Protein AF-A0A1B0BQM8-F1 (afdb_monomer)

Radius of gyration: 16.44 Å; Cα contacts (8 Å, |Δi|>4): 82; chains: 1; bounding box: 37×24×55 Å

pLDDT: mean 81.03, std 11.59, range [53.69, 92.06]

Mean predicted aligned error: 8.29 Å

Structure (mmCIF, N/CA/C/O backbone):
data_AF-A0A1B0BQM8-F1
#
_entry.id   AF-A0A1B0BQM8-F1
#
loop_
_atom_site.group_PDB
_atom_site.id
_atom_site.type_symbol
_atom_site.label_atom_id
_atom_site.label_alt_id
_atom_site.label_comp_id
_atom_site.label_asym_id
_atom_site.label_entity_id
_atom_site.label_seq_id
_atom_site.pdbx_PDB_ins_code
_atom_site.Cartn_x
_atom_site.Cartn_y
_atom_site.Cartn_z
_atom_site.occupancy
_atom_site.B_iso_or_equiv
_atom_site.auth_seq_id
_atom_site.auth_comp_id
_atom_site.auth_asym_id
_atom_site.auth_atom_id
_atom_site.pdbx_PDB_model_num
ATOM 1 N N . MET A 1 1 ? -11.852 6.261 39.458 1.00 53.69 1 MET A N 1
ATOM 2 C CA . MET A 1 1 ? -11.893 5.021 38.649 1.00 53.69 1 MET A CA 1
ATOM 3 C C . MET A 1 1 ? -12.221 5.244 37.158 1.00 53.69 1 MET A C 1
ATOM 5 O O . MET A 1 1 ? -12.202 4.273 36.425 1.00 53.69 1 MET A O 1
ATOM 9 N N . GLY A 1 2 ? -12.491 6.472 36.668 1.00 58.69 2 GLY A N 1
ATOM 10 C CA . GLY A 1 2 ? -12.839 6.708 35.246 1.00 58.69 2 GLY A CA 1
ATOM 11 C C . GLY A 1 2 ? -11.715 7.259 34.351 1.00 58.69 2 GLY A C 1
ATOM 12 O O . GLY A 1 2 ? -11.661 6.942 33.168 1.00 58.69 2 GLY A O 1
ATOM 13 N N . PHE A 1 3 ? -10.776 8.034 34.908 1.00 61.78 3 PHE A N 1
ATOM 14 C CA . PHE A 1 3 ? -9.696 8.659 34.126 1.00 61.78 3 PHE A CA 1
ATOM 15 C C . PHE A 1 3 ? -8.673 7.655 33.574 1.00 61.78 3 PHE A C 1
ATOM 17 O O . PHE A 1 3 ? -8.192 7.836 32.462 1.00 61.78 3 PHE A O 1
ATOM 24 N N . GLY A 1 4 ? -8.376 6.578 34.312 1.00 64.69 4 GLY A N 1
ATOM 25 C CA . GLY A 1 4 ? -7.436 5.543 33.864 1.00 64.69 4 GLY A CA 1
ATOM 26 C C . GLY A 1 4 ? -7.943 4.757 32.652 1.00 64.69 4 GLY A C 1
ATOM 27 O O . GLY A 1 4 ? -7.174 4.492 31.737 1.00 64.69 4 GLY A O 1
ATOM 28 N N . VAL A 1 5 ? -9.248 4.463 32.601 1.00 70.69 5 VAL A N 1
ATOM 29 C CA . VAL A 1 5 ? -9.876 3.768 31.463 1.00 70.69 5 VAL A CA 1
ATOM 30 C C . VAL A 1 5 ? -9.885 4.667 30.227 1.00 70.69 5 VAL A C 1
ATOM 32 O O . VAL A 1 5 ? -9.505 4.227 29.149 1.00 70.69 5 VAL A O 1
ATOM 35 N N . LEU A 1 6 ? -10.238 5.948 30.380 1.00 64.56 6 LEU A N 1
ATOM 36 C CA . LEU A 1 6 ? -10.205 6.913 29.275 1.00 64.56 6 LEU A CA 1
ATOM 37 C C . LEU A 1 6 ? -8.782 7.137 28.741 1.00 64.56 6 LEU A C 1
ATOM 39 O O . LEU A 1 6 ? -8.588 7.145 27.529 1.00 64.56 6 LEU A O 1
ATOM 43 N N . ALA A 1 7 ? -7.784 7.269 29.621 1.00 65.44 7 ALA A N 1
ATOM 44 C CA . ALA A 1 7 ? -6.385 7.422 29.223 1.00 65.44 7 ALA A CA 1
ATOM 45 C C . ALA A 1 7 ? -5.840 6.170 28.516 1.00 65.44 7 ALA A C 1
ATOM 47 O O . ALA A 1 7 ? -5.127 6.296 27.524 1.00 65.44 7 ALA A O 1
ATOM 48 N N . PHE A 1 8 ? -6.209 4.974 28.984 1.00 66.25 8 PHE A N 1
ATOM 49 C CA . PHE A 1 8 ? -5.848 3.716 28.333 1.00 66.25 8 PHE A CA 1
ATOM 50 C C . PHE A 1 8 ? -6.473 3.611 26.935 1.00 66.25 8 PHE A C 1
ATOM 52 O O . PHE A 1 8 ? -5.755 3.374 25.974 1.00 66.25 8 PHE A O 1
ATOM 59 N N . VAL A 1 9 ? -7.769 3.914 26.790 1.00 67.12 9 VAL A N 1
ATOM 60 C CA . VAL A 1 9 ? -8.481 3.889 25.496 1.00 67.12 9 VAL A CA 1
ATOM 61 C C . VAL A 1 9 ? -7.953 4.940 24.507 1.00 67.12 9 VAL A C 1
ATOM 63 O O . VAL A 1 9 ? -7.888 4.679 23.306 1.00 67.12 9 VAL A O 1
ATOM 66 N N . LEU A 1 10 ? -7.580 6.136 24.980 1.00 60.91 10 LEU A N 1
ATOM 67 C CA . LEU A 1 10 ? -7.001 7.188 24.133 1.00 60.91 10 LEU A CA 1
ATOM 68 C C . LEU A 1 10 ? -5.566 6.863 23.709 1.00 60.91 10 LEU A C 1
ATOM 70 O O . LEU A 1 10 ? -5.216 7.120 22.559 1.00 60.91 10 LEU A O 1
ATOM 74 N N . LYS A 1 11 ? -4.758 6.271 24.605 1.00 60.88 11 LYS A N 1
ATOM 75 C CA . LYS A 1 11 ? -3.440 5.734 24.254 1.00 60.88 11 LYS A CA 1
ATOM 76 C C . LYS A 1 11 ? -3.628 4.665 23.174 1.00 60.88 11 LYS A C 1
ATOM 78 O O . LYS A 1 11 ? -3.061 4.839 22.099 1.00 60.88 11 LYS A O 1
ATOM 83 N N . ASP A 1 12 ? -4.491 3.669 23.403 1.00 62.59 12 ASP A N 1
ATOM 84 C CA . ASP A 1 12 ? -4.823 2.577 22.467 1.00 62.59 12 ASP A CA 1
ATOM 85 C C . ASP A 1 12 ? -5.062 3.029 21.034 1.00 62.59 12 ASP A C 1
ATOM 87 O O . ASP A 1 12 ? -4.432 2.538 20.105 1.00 62.59 12 ASP A O 1
ATOM 91 N N . LYS A 1 13 ? -5.910 4.032 20.828 1.00 61.97 13 LYS A N 1
ATOM 92 C CA . LYS A 1 13 ? -6.269 4.435 19.464 1.00 61.97 13 LYS A CA 1
ATOM 93 C C . LYS A 1 13 ? -5.126 5.072 18.672 1.00 61.97 13 LYS A C 1
ATOM 95 O O . LYS A 1 13 ? -5.140 4.977 17.447 1.0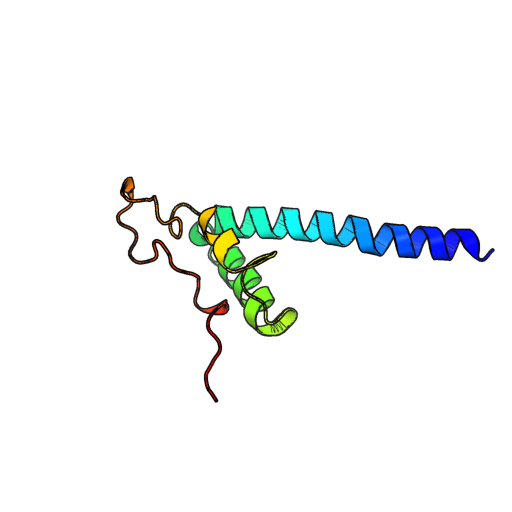0 61.97 13 LYS A O 1
ATOM 100 N N . GLY A 1 14 ? -4.196 5.753 19.343 1.00 67.44 14 GLY A N 1
ATOM 101 C CA . GLY A 1 14 ? -3.057 6.405 18.695 1.00 67.44 14 GLY A CA 1
ATOM 102 C C . GLY A 1 14 ? -1.952 5.408 18.360 1.00 67.44 14 GLY A C 1
ATOM 103 O O . GLY A 1 14 ? -1.632 5.219 17.192 1.00 67.44 14 GLY A O 1
ATOM 104 N N . TRP A 1 15 ? -1.438 4.704 19.376 1.00 76.75 15 TRP A N 1
ATOM 105 C CA . TRP A 1 15 ? -0.276 3.824 19.198 1.00 76.75 15 TRP A CA 1
ATOM 106 C C . TRP A 1 15 ? -0.565 2.621 18.292 1.00 76.75 15 TRP A C 1
ATOM 108 O O . TRP A 1 15 ? 0.319 2.186 17.561 1.00 76.75 15 TRP A O 1
ATOM 118 N N . ILE A 1 16 ? -1.802 2.107 18.289 1.00 77.75 16 ILE A N 1
ATOM 119 C CA . ILE A 1 16 ? -2.190 0.987 17.418 1.00 77.75 16 ILE A CA 1
ATOM 120 C C . ILE A 1 16 ? -2.160 1.400 15.945 1.00 77.75 16 ILE A C 1
ATOM 122 O O . ILE A 1 16 ? -1.767 0.604 15.094 1.00 77.75 16 ILE A O 1
ATOM 126 N N . LYS A 1 17 ? -2.558 2.638 15.628 1.00 79.00 17 LYS A N 1
ATOM 127 C CA . LYS A 1 17 ? -2.520 3.141 14.251 1.00 79.00 17 LYS A CA 1
ATOM 128 C C . LYS A 1 17 ? -1.091 3.291 13.752 1.00 79.00 17 LYS A C 1
ATOM 130 O O . LYS A 1 17 ? -0.810 2.854 12.644 1.00 79.00 17 LYS A O 1
ATOM 135 N N . ASP A 1 18 ? -0.208 3.860 14.567 1.00 83.19 18 ASP A N 1
ATOM 136 C CA . ASP A 1 18 ? 1.204 4.011 14.205 1.00 83.19 18 ASP A CA 1
ATOM 137 C C . ASP A 1 18 ? 1.861 2.641 13.981 1.00 83.19 18 ASP A C 1
ATOM 139 O O . ASP A 1 18 ? 2.482 2.413 12.943 1.00 83.19 18 ASP A O 1
ATOM 143 N N . GLN A 1 19 ? 1.617 1.685 14.886 1.00 84.25 19 GLN A N 1
ATOM 144 C CA . GLN A 1 19 ? 2.115 0.313 14.755 1.00 84.25 19 GLN A CA 1
ATOM 145 C C . GLN A 1 19 ? 1.591 -0.378 13.483 1.00 84.25 19 GLN A C 1
ATOM 147 O O . GLN A 1 19 ? 2.339 -1.074 12.794 1.00 84.25 19 GLN A O 1
ATOM 152 N N . ALA A 1 20 ? 0.306 -0.200 13.163 1.00 84.62 20 ALA A N 1
ATOM 153 C C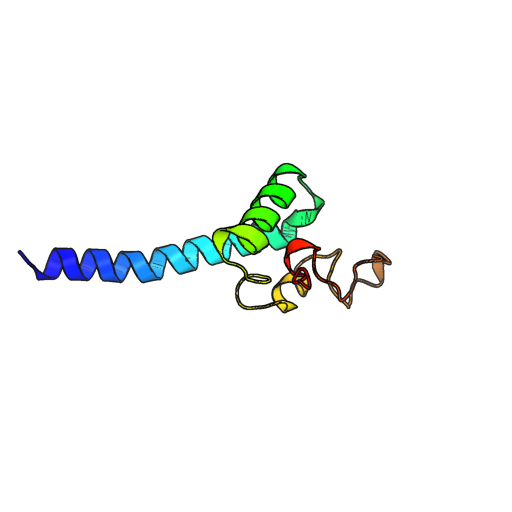A . ALA A 1 20 ? -0.296 -0.768 11.960 1.00 84.62 20 ALA A CA 1
ATOM 154 C C . ALA A 1 20 ? 0.284 -0.145 10.680 1.00 84.62 20 ALA A C 1
ATOM 156 O O . ALA A 1 20 ? 0.573 -0.867 9.726 1.00 84.62 20 ALA A O 1
ATOM 157 N N . THR A 1 21 ? 0.500 1.172 10.670 1.00 86.75 21 THR A N 1
ATOM 158 C CA . THR A 1 21 ? 1.112 1.904 9.553 1.00 86.75 21 THR A CA 1
ATOM 159 C C . THR A 1 21 ? 2.535 1.427 9.276 1.00 86.75 21 THR A C 1
ATOM 161 O O . THR A 1 21 ? 2.877 1.168 8.123 1.00 86.75 21 THR A O 1
ATOM 164 N N . GLU A 1 22 ? 3.361 1.253 10.311 1.00 89.06 22 GLU A N 1
ATOM 165 C CA . GLU A 1 22 ? 4.718 0.721 10.137 1.00 89.06 22 GLU A CA 1
ATOM 166 C C . GLU A 1 22 ? 4.708 -0.706 9.575 1.00 89.06 22 GLU A C 1
ATOM 168 O O . GLU A 1 22 ? 5.468 -1.010 8.652 1.00 89.06 22 GLU A O 1
ATOM 173 N N . GLY A 1 23 ? 3.804 -1.561 10.066 1.00 89.31 23 GLY A N 1
ATOM 174 C CA . GLY A 1 23 ? 3.629 -2.919 9.549 1.00 89.31 23 GLY A CA 1
ATOM 175 C C . GLY A 1 23 ? 3.219 -2.939 8.074 1.00 89.31 23 GLY A C 1
ATOM 176 O O . GLY A 1 23 ? 3.856 -3.608 7.262 1.00 89.31 23 GLY A O 1
ATOM 177 N N . LEU A 1 24 ? 2.20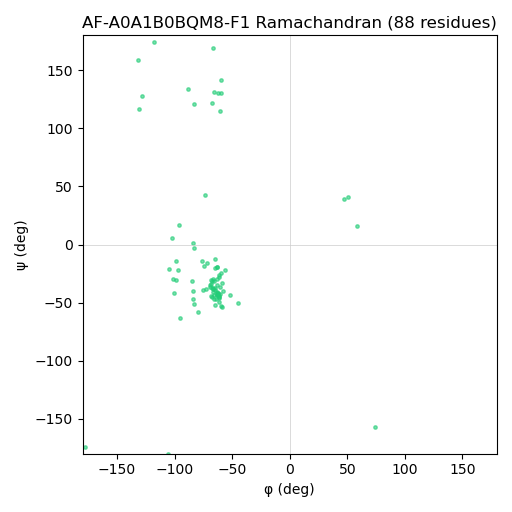5 -2.154 7.700 1.00 88.88 24 LEU A N 1
ATOM 178 C CA . LEU A 1 24 ? 1.760 -2.024 6.308 1.00 88.88 24 LEU A CA 1
ATOM 179 C C . LEU A 1 24 ? 2.863 -1.479 5.399 1.00 88.88 24 LEU A C 1
ATOM 181 O O . LEU A 1 24 ? 3.004 -1.939 4.268 1.00 88.88 24 LEU A O 1
ATOM 185 N N . ARG A 1 25 ? 3.688 -0.550 5.888 1.00 91.62 25 ARG A N 1
ATOM 186 C CA . ARG A 1 25 ? 4.821 -0.018 5.124 1.00 91.62 25 ARG A CA 1
ATOM 187 C C . ARG A 1 25 ? 5.852 -1.097 4.810 1.00 91.62 25 ARG A C 1
ATOM 189 O O . ARG A 1 25 ? 6.343 -1.148 3.684 1.00 91.62 25 ARG A O 1
ATOM 196 N N . ALA A 1 26 ? 6.152 -1.967 5.773 1.00 91.31 26 ALA A N 1
ATOM 197 C CA . ALA A 1 26 ? 7.033 -3.109 5.549 1.00 91.31 26 ALA A CA 1
ATOM 198 C C . ALA A 1 26 ? 6.442 -4.084 4.516 1.00 91.31 26 ALA A C 1
ATOM 200 O O . ALA A 1 26 ? 7.151 -4.488 3.595 1.00 91.31 26 ALA A O 1
ATOM 201 N N . PHE A 1 27 ? 5.138 -4.379 4.602 1.00 90.19 27 PHE A N 1
ATOM 202 C CA . PHE A 1 27 ? 4.445 -5.221 3.620 1.00 90.19 27 PHE A CA 1
ATOM 203 C C . PHE A 1 27 ? 4.431 -4.616 2.210 1.00 90.19 27 PHE A C 1
ATOM 205 O O . PHE A 1 27 ? 4.550 -5.351 1.237 1.00 90.19 27 PHE A O 1
ATOM 212 N N . ILE A 1 28 ? 4.335 -3.289 2.071 1.00 90.69 28 ILE A N 1
ATOM 213 C CA . ILE A 1 28 ? 4.441 -2.620 0.765 1.00 90.69 28 ILE A CA 1
ATOM 214 C C . ILE A 1 28 ? 5.853 -2.778 0.194 1.00 90.69 28 ILE A C 1
ATOM 216 O O . ILE A 1 28 ? 5.997 -3.128 -0.974 1.00 90.69 28 ILE A O 1
ATOM 220 N N . ILE A 1 29 ? 6.904 -2.549 0.987 1.00 90.75 29 ILE A N 1
ATOM 221 C CA . ILE A 1 29 ? 8.299 -2.661 0.522 1.00 90.75 29 ILE A CA 1
ATOM 222 C C . ILE A 1 29 ? 8.614 -4.094 0.070 1.00 90.75 29 ILE A C 1
ATOM 224 O O . ILE A 1 29 ? 9.196 -4.274 -0.997 1.00 90.75 29 ILE A O 1
ATOM 228 N N . HIS A 1 30 ? 8.165 -5.094 0.829 1.00 89.75 30 HIS A N 1
ATOM 229 C CA . HIS A 1 30 ? 8.404 -6.516 0.563 1.00 89.75 30 HIS A CA 1
ATOM 230 C C . HIS A 1 30 ? 7.261 -7.210 -0.187 1.00 89.75 30 HIS A C 1
ATOM 232 O O . HIS A 1 30 ? 7.210 -8.435 -0.246 1.00 89.75 30 HIS A O 1
ATOM 238 N N . TYR A 1 31 ? 6.359 -6.446 -0.816 1.00 88.94 31 TYR A N 1
ATOM 239 C CA . TYR A 1 31 ? 5.162 -6.997 -1.453 1.00 88.94 31 TYR A CA 1
ATOM 240 C C . TYR A 1 31 ? 5.487 -8.135 -2.422 1.00 88.94 31 TYR A C 1
ATOM 242 O O . TYR A 1 31 ? 4.841 -9.169 -2.400 1.00 88.94 31 TYR A O 1
ATOM 250 N N . ARG A 1 32 ? 6.524 -8.004 -3.254 1.00 88.19 32 ARG A N 1
ATOM 251 C CA . ARG A 1 32 ? 6.885 -9.033 -4.243 1.00 88.19 32 ARG A CA 1
ATOM 252 C C . ARG A 1 32 ? 7.743 -10.182 -3.706 1.00 88.19 32 ARG A C 1
ATOM 254 O O . ARG A 1 32 ? 7.994 -11.109 -4.473 1.00 88.19 32 ARG A O 1
ATOM 261 N N . ASP A 1 33 ? 8.149 -10.146 -2.441 1.00 90.56 33 ASP A N 1
ATOM 262 C CA . ASP A 1 33 ? 9.079 -11.129 -1.881 1.00 90.56 33 ASP A CA 1
ATOM 263 C C . ASP A 1 33 ? 8.353 -12.401 -1.417 1.00 90.56 33 ASP A C 1
ATOM 265 O O . ASP A 1 33 ? 8.824 -13.502 -1.696 1.00 90.56 33 ASP A O 1
ATOM 269 N N . ASP A 1 34 ? 7.170 -12.260 -0.802 1.00 89.75 34 ASP A N 1
ATOM 270 C CA . ASP A 1 34 ? 6.393 -13.380 -0.255 1.00 89.75 34 ASP A CA 1
ATOM 271 C C . ASP A 1 34 ? 4.932 -13.389 -0.754 1.00 89.75 34 ASP A C 1
ATOM 273 O O . ASP A 1 34 ? 4.210 -12.400 -0.585 1.00 89.75 34 ASP A O 1
ATOM 277 N N . PRO A 1 35 ? 4.427 -14.511 -1.306 1.00 89.31 35 PRO A N 1
ATOM 278 C CA . PRO A 1 35 ? 3.049 -14.604 -1.801 1.00 89.31 35 PRO A CA 1
ATOM 279 C C . PRO A 1 35 ? 1.998 -14.513 -0.684 1.00 89.31 35 PRO A C 1
ATOM 281 O O . PRO A 1 35 ? 0.902 -13.998 -0.906 1.00 89.31 35 PRO A O 1
ATOM 284 N N . ASP A 1 36 ? 2.324 -14.965 0.529 1.00 90.25 36 ASP A N 1
ATOM 285 C CA . ASP A 1 36 ? 1.416 -14.870 1.677 1.00 90.25 36 ASP A CA 1
ATOM 286 C C . ASP A 1 36 ? 1.231 -13.415 2.131 1.00 90.25 36 ASP A C 1
ATOM 288 O O . ASP A 1 36 ? 0.123 -13.007 2.487 1.00 90.25 36 ASP A O 1
ATOM 292 N N . GLN A 1 37 ? 2.295 -12.606 2.059 1.00 90.50 37 GLN A N 1
ATOM 293 C CA . GLN A 1 37 ? 2.225 -11.178 2.370 1.00 90.50 37 GLN A CA 1
ATOM 294 C C . GLN A 1 37 ? 1.380 -10.421 1.337 1.00 90.50 37 GLN A C 1
ATOM 296 O O . GLN A 1 37 ? 0.607 -9.545 1.727 1.00 90.50 37 GLN A O 1
ATOM 301 N N . GLN A 1 38 ? 1.466 -10.796 0.052 1.00 92.06 38 GLN A N 1
ATOM 302 C CA . GLN A 1 38 ? 0.612 -10.238 -1.010 1.00 92.06 38 GLN A CA 1
ATOM 303 C C . GLN A 1 38 ? -0.862 -10.478 -0.701 1.00 92.06 38 GLN A C 1
ATOM 305 O O . GLN A 1 38 ? -1.632 -9.528 -0.592 1.00 92.06 38 GLN A O 1
ATOM 310 N N . ASN A 1 39 ? -1.235 -11.736 -0.456 1.00 91.31 39 ASN A N 1
ATOM 311 C CA . ASN A 1 39 ? -2.620 -12.096 -0.156 1.00 91.31 39 ASN A CA 1
ATOM 312 C C . ASN A 1 39 ? -3.161 -11.351 1.070 1.00 91.31 39 ASN A C 1
ATOM 314 O O . ASN A 1 39 ? -4.310 -10.910 1.066 1.00 91.3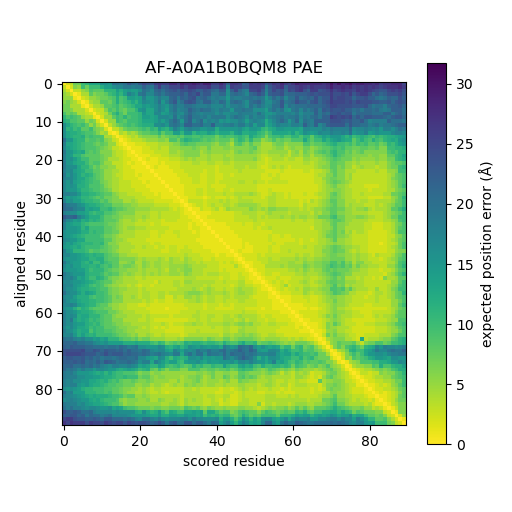1 39 ASN A O 1
ATOM 318 N N . LEU A 1 40 ? -2.339 -11.193 2.113 1.00 91.25 40 LEU A N 1
ATOM 319 C CA . LEU A 1 40 ? -2.741 -10.483 3.322 1.00 91.25 40 LEU A CA 1
ATOM 320 C C . LEU A 1 40 ? -3.019 -9.002 3.047 1.00 91.25 40 LEU A C 1
ATOM 322 O O . LEU A 1 40 ? -4.078 -8.508 3.430 1.00 91.25 40 LEU A O 1
ATOM 326 N N . ILE A 1 41 ? -2.090 -8.284 2.407 1.00 90.75 41 ILE A N 1
ATOM 327 C CA . ILE A 1 41 ? -2.289 -6.852 2.153 1.00 90.75 41 ILE A CA 1
ATOM 328 C C . ILE A 1 41 ? -3.407 -6.611 1.135 1.00 90.75 41 ILE A C 1
ATOM 330 O O . ILE A 1 41 ? -4.160 -5.652 1.292 1.00 90.75 41 ILE A O 1
ATOM 334 N N . ASP A 1 42 ? -3.568 -7.499 0.153 1.00 91.94 42 ASP A N 1
ATOM 335 C CA . ASP A 1 42 ? -4.642 -7.408 -0.831 1.00 91.94 42 ASP A CA 1
ATOM 336 C C . ASP A 1 42 ? -6.016 -7.596 -0.174 1.00 91.94 42 ASP A C 1
ATOM 338 O O . ASP A 1 42 ? -6.913 -6.787 -0.408 1.00 91.94 42 ASP A O 1
ATOM 342 N N . TRP A 1 43 ? -6.159 -8.570 0.733 1.00 90.81 43 TRP A N 1
ATOM 343 C CA . TRP A 1 43 ? -7.372 -8.743 1.542 1.00 90.81 43 TRP A CA 1
ATOM 344 C C . TRP A 1 43 ? -7.632 -7.548 2.472 1.00 90.81 43 TRP A C 1
ATOM 346 O O . TRP A 1 43 ? -8.765 -7.082 2.599 1.00 90.81 43 TRP A O 1
ATOM 356 N N . ILE A 1 44 ? -6.589 -6.998 3.104 1.00 90.19 44 ILE A N 1
ATOM 357 C CA . ILE A 1 44 ? -6.734 -5.807 3.955 1.00 90.19 44 ILE A CA 1
ATOM 358 C C . ILE A 1 44 ? -7.252 -4.617 3.134 1.00 90.19 44 ILE A C 1
ATOM 360 O O . ILE A 1 44 ? -8.137 -3.892 3.594 1.00 90.19 44 ILE A O 1
ATOM 364 N N . GLN A 1 45 ? -6.710 -4.401 1.936 1.00 89.56 45 GLN A N 1
ATOM 365 C CA . GLN A 1 45 ? -7.069 -3.262 1.092 1.00 89.56 45 GLN A CA 1
ATOM 366 C C . GLN A 1 45 ? -8.437 -3.435 0.426 1.00 89.56 45 GLN A C 1
ATOM 368 O O . GLN A 1 45 ? -9.202 -2.472 0.396 1.00 89.56 45 GLN A O 1
ATOM 373 N N . GLU A 1 46 ? -8.791 -4.637 -0.036 1.00 89.38 46 GLU A N 1
ATOM 374 C CA . GLU A 1 46 ? -10.058 -4.886 -0.735 1.00 89.38 46 GLU A CA 1
ATOM 375 C C . GLU A 1 46 ? -11.244 -5.133 0.218 1.00 89.38 46 GLU A C 1
ATOM 377 O O . GLU A 1 46 ? -12.301 -4.518 0.045 1.00 89.38 46 GLU A O 1
ATOM 382 N N . ASP A 1 47 ? -11.076 -5.985 1.237 1.00 87.31 47 ASP A N 1
ATOM 383 C CA . ASP A 1 47 ? -12.170 -6.457 2.099 1.00 87.31 47 ASP A CA 1
ATOM 384 C C . ASP A 1 47 ? -12.241 -5.732 3.452 1.00 87.31 47 ASP A C 1
ATOM 386 O O . ASP A 1 47 ? -13.334 -5.402 3.915 1.00 87.31 47 ASP A O 1
ATOM 390 N N . TRP A 1 48 ? -11.102 -5.482 4.111 1.00 85.44 48 TRP A N 1
ATOM 391 C CA . TRP A 1 48 ? -11.106 -4.944 5.481 1.00 85.44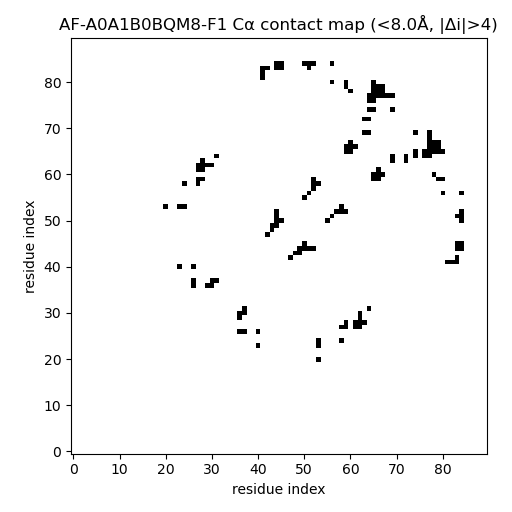 48 TRP A CA 1
ATOM 392 C C . TRP A 1 48 ? -11.259 -3.419 5.534 1.00 85.44 48 TRP A C 1
ATOM 394 O O . TRP A 1 48 ? -12.101 -2.902 6.269 1.00 85.44 48 TRP A O 1
ATOM 404 N N . LEU A 1 49 ? -10.428 -2.685 4.786 1.00 85.12 49 LEU A N 1
ATOM 405 C CA . LEU A 1 49 ? -10.382 -1.217 4.812 1.00 85.12 49 LEU A CA 1
ATOM 406 C C . LEU A 1 49 ? -11.026 -0.560 3.590 1.00 85.12 49 LEU A C 1
ATOM 408 O O . LEU A 1 49 ? -11.372 0.620 3.665 1.00 85.12 49 LEU A O 1
ATOM 412 N N . GLN A 1 50 ? -11.167 -1.286 2.477 1.00 86.31 50 GLN A N 1
ATOM 413 C CA . GLN A 1 50 ? -11.591 -0.732 1.183 1.00 86.31 50 GLN A CA 1
ATOM 414 C C . GLN A 1 50 ? -10.775 0.516 0.782 1.00 86.31 50 GLN A C 1
ATOM 416 O O . GLN A 1 50 ? -11.317 1.520 0.303 1.00 86.31 50 GLN A O 1
ATOM 421 N N . CYS A 1 51 ? -9.464 0.471 1.032 1.00 87.44 51 CYS A N 1
ATOM 422 C CA . CYS A 1 51 ? -8.518 1.565 0.824 1.00 87.44 51 CYS A CA 1
ATOM 423 C C . CYS A 1 51 ? -7.451 1.185 -0.210 1.00 87.44 51 CYS A C 1
ATOM 425 O O . CYS A 1 51 ? -7.405 0.060 -0.690 1.00 87.44 51 CYS A O 1
ATOM 427 N N . CYS A 1 52 ? -6.593 2.137 -0.571 1.00 89.38 52 CYS A N 1
ATOM 428 C CA . CYS A 1 52 ? -5.443 1.872 -1.428 1.00 89.38 52 CYS A CA 1
ATOM 429 C C . CYS A 1 52 ? -4.197 2.482 -0.797 1.00 89.38 52 CYS A C 1
ATOM 431 O O . CYS A 1 52 ? -4.127 3.705 -0.653 1.00 89.38 52 CYS A O 1
ATOM 433 N N . GLY A 1 53 ? -3.237 1.632 -0.436 1.00 90.12 53 GLY A N 1
ATOM 434 C CA . GLY A 1 53 ? -2.072 2.041 0.348 1.00 90.12 53 GLY A CA 1
ATOM 435 C C . GLY A 1 53 ? -2.412 2.298 1.819 1.00 90.12 53 GLY A C 1
ATOM 436 O O . GLY A 1 53 ? -3.393 1.764 2.342 1.00 90.12 53 GLY A O 1
ATOM 437 N N . ILE A 1 54 ? -1.579 3.098 2.483 1.00 89.31 54 ILE A N 1
ATOM 438 C CA . ILE A 1 54 ? -1.692 3.424 3.910 1.00 89.31 54 ILE A CA 1
ATOM 439 C C . ILE A 1 54 ? -2.444 4.747 4.063 1.00 89.31 54 ILE A C 1
ATOM 441 O O . ILE A 1 54 ? -3.538 4.797 4.622 1.00 89.31 54 ILE A O 1
ATOM 445 N N . GLU A 1 55 ? -1.852 5.815 3.538 1.00 87.50 55 GLU A N 1
ATOM 446 C CA . GLU A 1 55 ? -2.441 7.146 3.429 1.00 87.50 55 GLU A CA 1
ATOM 447 C C . GLU A 1 55 ? -3.003 7.364 2.021 1.00 87.50 55 GLU A C 1
ATOM 449 O O . GLU A 1 55 ? -4.002 8.067 1.845 1.00 87.50 55 GLU A O 1
ATOM 454 N N . GLY A 1 56 ? -2.402 6.731 1.009 1.00 88.19 56 GLY A N 1
ATOM 455 C CA . GLY A 1 56 ? -2.942 6.741 -0.338 1.00 88.19 56 GLY A CA 1
ATOM 456 C C . GLY A 1 56 ? -2.158 5.920 -1.365 1.00 88.19 56 GLY A C 1
ATOM 457 O O . GLY A 1 56 ? -1.158 5.274 -1.060 1.00 88.19 56 GLY A O 1
ATOM 458 N N . PRO A 1 57 ? -2.565 5.999 -2.644 1.00 86.94 57 PRO A N 1
ATOM 459 C CA . PRO A 1 57 ? -1.982 5.191 -3.717 1.00 86.94 57 PRO A CA 1
ATOM 460 C C . PRO A 1 57 ? -0.477 5.399 -3.924 1.00 86.94 57 PRO A C 1
ATOM 462 O O . PRO A 1 57 ? 0.198 4.511 -4.429 1.00 86.94 57 PRO A O 1
ATOM 465 N N . LYS A 1 58 ? 0.052 6.565 -3.530 1.00 88.62 58 LYS A N 1
ATOM 466 C CA . LYS A 1 58 ? 1.473 6.915 -3.670 1.00 88.62 58 LYS A CA 1
ATOM 467 C C . LYS A 1 58 ? 2.385 6.158 -2.711 1.00 88.62 58 LYS A C 1
ATOM 469 O O . LYS A 1 58 ? 3.586 6.123 -2.941 1.00 88.62 58 LYS A O 1
ATOM 474 N N . ASP A 1 59 ? 1.852 5.532 -1.663 1.00 91.19 59 ASP A N 1
ATOM 475 C CA . ASP A 1 59 ? 2.677 4.748 -0.736 1.00 91.19 59 ASP A CA 1
ATOM 476 C C . ASP A 1 59 ? 3.376 3.582 -1.450 1.00 91.19 59 ASP A C 1
ATOM 478 O O . ASP A 1 59 ? 4.497 3.206 -1.094 1.00 91.19 59 ASP A O 1
ATOM 482 N N . TRP A 1 60 ? 2.755 3.085 -2.525 1.00 90.56 60 TRP A N 1
ATOM 483 C CA . TRP A 1 60 ? 3.301 2.063 -3.412 1.00 90.56 60 TRP A CA 1
ATOM 484 C C . TRP A 1 60 ? 4.577 2.500 -4.144 1.0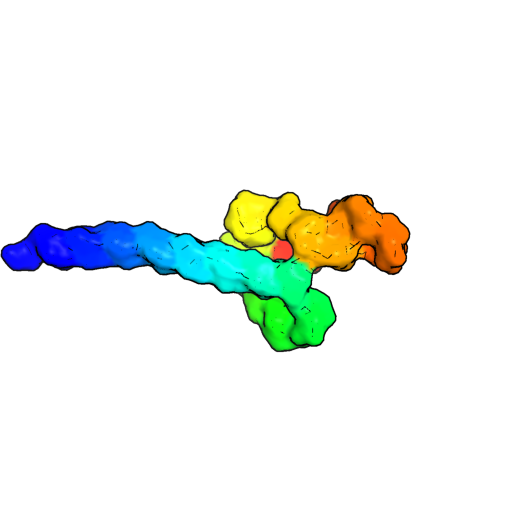0 90.56 60 TRP A C 1
ATOM 486 O O . TRP A 1 60 ? 5.380 1.640 -4.499 1.00 90.56 60 TRP A O 1
ATOM 496 N N . ASP A 1 61 ? 4.865 3.804 -4.254 1.00 89.50 61 ASP A N 1
ATOM 497 C CA . ASP A 1 61 ? 6.141 4.304 -4.789 1.00 89.50 61 ASP A CA 1
ATOM 498 C C . ASP A 1 61 ? 7.344 3.931 -3.899 1.00 89.50 61 ASP A C 1
ATOM 500 O O . ASP A 1 61 ? 8.497 4.062 -4.312 1.00 89.50 61 ASP A O 1
ATOM 504 N N . SER A 1 62 ? 7.116 3.452 -2.672 1.00 89.19 62 SER A N 1
ATOM 505 C CA . SER A 1 62 ? 8.185 2.922 -1.812 1.00 89.19 62 SER A CA 1
ATOM 506 C C . SER A 1 62 ? 8.673 1.537 -2.256 1.00 89.19 62 SER A C 1
ATOM 508 O O . SER A 1 62 ? 9.765 1.122 -1.870 1.00 89.19 62 SER A O 1
ATOM 510 N N . ASN A 1 63 ? 7.885 0.816 -3.057 1.00 89.06 63 ASN A N 1
ATOM 511 C CA . ASN A 1 63 ? 8.245 -0.496 -3.577 1.00 89.06 63 ASN A CA 1
ATOM 512 C C . ASN A 1 63 ? 9.014 -0.361 -4.904 1.00 89.06 63 ASN A C 1
ATOM 514 O O . ASN A 1 63 ? 8.595 0.358 -5.807 1.00 89.06 63 ASN A O 1
ATOM 518 N N . ASN A 1 64 ? 10.119 -1.087 -5.062 1.00 88.00 64 ASN A N 1
ATOM 519 C CA . ASN A 1 64 ? 10.972 -1.026 -6.257 1.00 88.00 64 ASN A CA 1
ATOM 520 C C . ASN A 1 64 ? 10.299 -1.510 -7.562 1.00 88.00 64 ASN A C 1
ATOM 522 O O . ASN A 1 64 ? 10.768 -1.163 -8.642 1.00 88.00 64 ASN A O 1
ATOM 526 N N . TYR A 1 65 ? 9.228 -2.303 -7.502 1.00 86.69 65 TYR A N 1
ATOM 527 C CA . TYR A 1 65 ? 8.480 -2.747 -8.682 1.00 86.69 65 TYR A CA 1
ATOM 528 C C . TYR A 1 65 ? 7.434 -1.722 -9.126 1.00 86.69 65 TYR A C 1
ATOM 530 O O . TYR A 1 65 ? 7.173 -1.616 -10.326 1.00 86.69 65 TYR A O 1
ATOM 538 N N . PHE A 1 66 ? 6.867 -0.963 -8.186 1.00 88.38 66 PHE A N 1
ATOM 539 C CA . PHE A 1 66 ? 5.823 0.034 -8.449 1.00 88.38 66 PHE A CA 1
ATOM 540 C C . PHE A 1 66 ? 6.364 1.459 -8.587 1.00 88.38 66 PHE A C 1
ATOM 542 O O . PHE A 1 66 ? 5.748 2.293 -9.243 1.00 88.38 66 PHE A O 1
ATOM 549 N N . ASN A 1 67 ? 7.546 1.745 -8.045 1.00 87.06 67 ASN A N 1
ATOM 550 C CA . ASN A 1 67 ? 8.146 3.071 -8.091 1.00 87.06 67 ASN A CA 1
ATOM 551 C C . ASN A 1 67 ? 8.367 3.549 -9.540 1.00 87.06 67 ASN A C 1
ATOM 553 O O . ASN A 1 67 ? 8.952 2.850 -10.372 1.00 87.06 67 ASN A O 1
ATOM 557 N N . CYS A 1 68 ? 7.922 4.770 -9.838 1.00 80.12 68 CYS A N 1
ATOM 558 C CA . CYS A 1 68 ? 8.036 5.401 -11.157 1.00 80.12 68 CYS A CA 1
ATOM 559 C C . CYS A 1 68 ? 9.473 5.556 -11.675 1.00 80.12 68 CYS A C 1
ATOM 561 O O . CYS A 1 68 ? 9.725 5.488 -12.878 1.00 80.12 68 CYS A O 1
ATOM 563 N N . SER A 1 69 ? 10.421 5.780 -10.770 1.00 75.56 69 SER A N 1
ATOM 564 C CA . SER A 1 69 ? 11.838 5.991 -11.073 1.00 75.56 69 SER A CA 1
ATOM 565 C C . SER A 1 69 ? 12.610 4.678 -11.235 1.00 75.56 69 SER A C 1
ATOM 567 O O . SER A 1 69 ? 13.809 4.700 -11.517 1.00 75.56 69 SER A O 1
ATOM 569 N N . SER A 1 70 ? 11.940 3.525 -11.122 1.00 64.31 70 SER A N 1
ATOM 570 C CA . SER A 1 70 ? 12.506 2.172 -11.274 1.00 64.31 70 SER A CA 1
ATOM 571 C C . SER A 1 70 ? 12.809 1.806 -12.728 1.00 64.31 70 SER A C 1
ATOM 573 O O . SER A 1 70 ? 12.581 0.678 -13.173 1.00 64.31 70 SER A O 1
ATOM 575 N N . GLY A 1 71 ? 13.382 2.742 -13.487 1.00 56.66 71 GLY A N 1
ATOM 576 C CA . GLY A 1 71 ? 13.887 2.490 -14.836 1.00 56.66 71 GLY A CA 1
ATOM 577 C C . GLY A 1 71 ? 14.920 1.356 -14.881 1.00 56.66 71 GLY A C 1
ATOM 578 O O . GLY A 1 71 ? 15.080 0.720 -15.919 1.00 56.66 71 GLY A O 1
ATOM 579 N N . ALA A 1 72 ? 15.559 1.052 -13.744 1.00 55.75 72 ALA A N 1
ATOM 580 C CA . ALA A 1 72 ? 16.517 -0.039 -13.581 1.00 55.75 72 ALA A CA 1
ATOM 581 C C . ALA A 1 72 ? 15.902 -1.448 -13.706 1.00 55.75 72 ALA A C 1
ATOM 583 O O . ALA A 1 72 ? 16.580 -2.351 -14.185 1.00 55.75 72 ALA A O 1
ATOM 584 N N . ILE A 1 73 ? 14.636 -1.644 -13.313 1.00 63.41 73 ILE A N 1
ATOM 585 C CA . ILE A 1 73 ? 13.978 -2.968 -13.338 1.00 63.41 73 ILE A CA 1
ATOM 586 C C . IL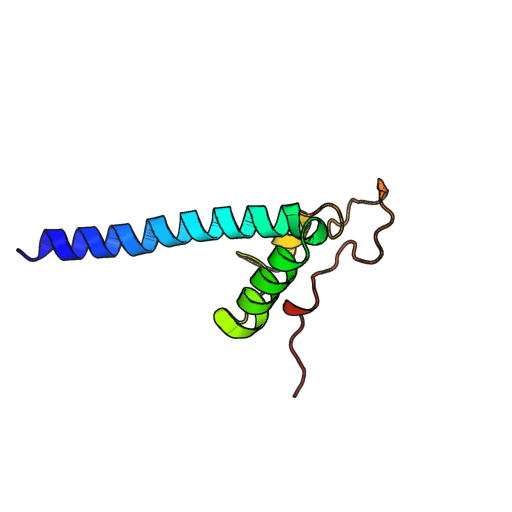E A 1 73 ? 13.091 -3.123 -14.587 1.00 63.41 73 ILE A C 1
ATOM 588 O O . ILE A 1 73 ? 12.700 -4.234 -14.937 1.00 63.41 73 ILE A O 1
ATOM 592 N N . ARG A 1 74 ? 12.793 -2.022 -15.303 1.00 67.88 74 ARG A N 1
ATOM 593 C CA . ARG A 1 74 ? 11.830 -1.990 -16.424 1.00 67.88 74 ARG A CA 1
ATOM 594 C C . ARG A 1 74 ? 10.524 -2.711 -16.045 1.00 67.88 74 ARG A C 1
ATOM 596 O O . ARG A 1 74 ? 9.954 -3.460 -16.838 1.00 67.88 74 ARG A O 1
ATOM 603 N N . SER A 1 75 ? 10.094 -2.511 -14.798 1.00 72.88 75 SER A N 1
ATOM 604 C CA . SER A 1 75 ? 8.900 -3.146 -14.257 1.00 72.88 75 SER A CA 1
ATOM 605 C C . SER A 1 75 ? 7.684 -2.694 -15.059 1.00 72.88 75 SER A C 1
ATOM 607 O O . SER A 1 75 ? 7.483 -1.499 -15.277 1.00 72.88 75 SER A O 1
ATOM 609 N N . ARG A 1 76 ? 6.858 -3.650 -15.496 1.00 78.56 76 ARG A N 1
ATOM 610 C CA . ARG A 1 76 ? 5.587 -3.365 -16.186 1.00 78.56 76 ARG A CA 1
ATOM 611 C C . ARG A 1 76 ? 4.599 -2.617 -15.286 1.00 78.56 76 ARG A C 1
ATOM 613 O O . ARG A 1 76 ? 3.654 -2.015 -15.780 1.00 78.56 76 ARG A O 1
ATOM 620 N N . GLU A 1 77 ? 4.832 -2.682 -13.983 1.00 82.38 77 GLU A N 1
ATOM 621 C CA . GLU A 1 77 ? 3.963 -2.170 -12.927 1.00 82.38 77 GLU A CA 1
ATOM 622 C C . GLU A 1 77 ? 4.474 -0.843 -12.352 1.00 82.38 77 GLU A C 1
ATOM 624 O O . GLU A 1 77 ? 3.892 -0.319 -11.407 1.00 82.38 77 GLU A O 1
ATOM 629 N N . ALA A 1 78 ? 5.538 -0.275 -12.935 1.00 84.94 78 ALA A N 1
ATOM 630 C CA . ALA A 1 78 ? 6.056 1.032 -12.552 1.00 84.94 78 ALA A CA 1
ATOM 631 C C . ALA A 1 78 ? 4.990 2.129 -12.731 1.00 84.94 78 ALA A C 1
ATOM 633 O O . ALA A 1 78 ? 4.238 2.124 -13.708 1.00 84.94 78 ALA A O 1
ATOM 634 N N . CYS A 1 79 ? 4.948 3.079 -11.794 1.00 84.94 79 CYS A N 1
ATOM 635 C CA . CYS A 1 79 ? 3.882 4.076 -11.643 1.00 84.94 79 CYS A CA 1
ATOM 636 C C . CYS A 1 79 ? 2.474 3.488 -11.436 1.00 84.94 79 CYS A C 1
ATOM 638 O O . CYS A 1 79 ? 1.477 4.186 -11.643 1.00 84.94 79 CYS A O 1
ATOM 640 N N . GLY A 1 80 ? 2.380 2.205 -11.085 1.00 87.06 80 GLY A N 1
ATOM 641 C CA . GLY A 1 80 ? 1.130 1.494 -10.869 1.00 87.06 80 GLY A CA 1
ATOM 642 C C . GLY A 1 80 ? 0.831 1.246 -9.395 1.00 87.06 80 GLY A C 1
ATOM 643 O O . GLY A 1 80 ? 1.597 1.586 -8.499 1.00 87.06 80 GLY A O 1
ATOM 644 N N . VAL A 1 81 ? -0.304 0.597 -9.169 1.00 89.88 81 VAL A N 1
ATOM 645 C CA . VAL A 1 81 ? -0.737 0.063 -7.875 1.00 89.88 81 VAL A CA 1
ATOM 646 C C . VAL A 1 81 ? -1.196 -1.382 -8.080 1.00 89.88 81 VAL A C 1
ATOM 648 O O . VAL A 1 81 ? -1.519 -1.750 -9.218 1.00 89.88 81 VAL A O 1
ATOM 651 N N . PRO A 1 82 ? -1.228 -2.224 -7.036 1.00 89.94 82 PRO A N 1
ATOM 652 C CA . PRO A 1 82 ? -1.734 -3.586 -7.161 1.00 89.94 82 PRO A CA 1
ATOM 653 C C . PRO A 1 82 ? -3.233 -3.621 -7.465 1.00 89.94 82 PRO A C 1
ATOM 655 O O . PRO A 1 82 ? -3.952 -2.623 -7.370 1.00 89.94 82 PRO A O 1
ATOM 658 N N . PHE A 1 83 ? -3.721 -4.808 -7.821 1.00 87.06 83 PHE A N 1
ATOM 659 C CA . PHE A 1 83 ? -5.116 -5.014 -8.204 1.00 87.06 83 PHE A CA 1
ATOM 660 C C . PHE A 1 83 ? -6.105 -4.712 -7.068 1.00 87.06 83 PHE A C 1
ATOM 662 O O . PHE A 1 83 ? -7.216 -4.275 -7.355 1.00 87.06 83 PHE A O 1
ATOM 669 N N . SER A 1 84 ? -5.705 -4.888 -5.806 1.00 87.62 84 SER A N 1
ATOM 670 C CA . SER A 1 84 ? -6.521 -4.598 -4.619 1.00 87.62 84 SER A CA 1
ATOM 671 C C . SER A 1 84 ? -6.912 -3.120 -4.504 1.00 87.62 84 SER A C 1
ATOM 673 O O . SER A 1 84 ? -7.976 -2.791 -3.987 1.00 87.62 84 SER A O 1
ATOM 675 N N . CYS A 1 85 ? -6.113 -2.218 -5.083 1.00 88.00 85 CYS A N 1
ATOM 676 C CA . CYS A 1 85 ? -6.428 -0.793 -5.183 1.00 88.00 85 CYS A CA 1
ATOM 677 C C . CYS A 1 85 ? -7.478 -0.455 -6.259 1.00 88.00 85 CYS A C 1
ATOM 679 O O . CYS A 1 85 ? -7.995 0.669 -6.294 1.00 88.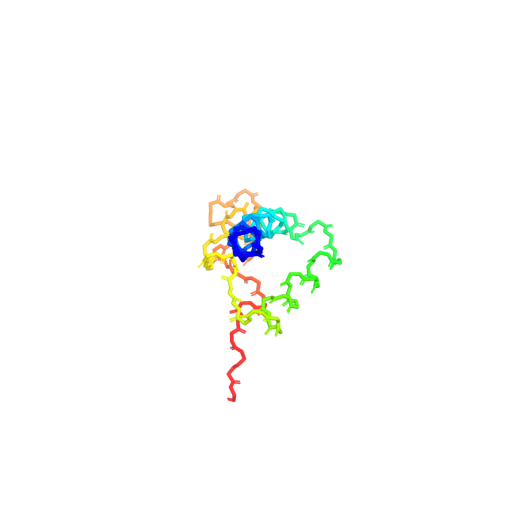00 85 CYS A O 1
ATOM 681 N N . CYS A 1 86 ? -7.782 -1.376 -7.176 1.00 81.75 86 CYS A N 1
ATOM 682 C CA . CYS A 1 86 ? -8.731 -1.134 -8.256 1.00 81.75 86 CYS A CA 1
ATOM 683 C C . CYS A 1 86 ? -10.164 -1.363 -7.771 1.00 81.75 86 CYS A C 1
ATOM 685 O O . CYS A 1 86 ? -10.550 -2.468 -7.400 1.00 81.75 86 CYS A O 1
ATOM 687 N N . ARG A 1 87 ? -11.014 -0.335 -7.863 1.00 71.06 87 ARG A N 1
ATOM 688 C CA . ARG A 1 87 ? -12.446 -0.518 -7.601 1.00 71.06 87 ARG A CA 1
ATOM 689 C C . ARG A 1 87 ? -13.073 -1.387 -8.685 1.00 71.06 87 ARG A C 1
ATOM 691 O O . ARG A 1 87 ? -13.073 -1.004 -9.858 1.00 71.06 87 ARG A O 1
ATOM 698 N N . ARG A 1 88 ? -13.675 -2.510 -8.290 1.00 64.25 88 ARG A N 1
ATOM 699 C CA . ARG A 1 88 ? -14.559 -3.279 -9.172 1.00 64.25 88 ARG A CA 1
ATOM 700 C C . ARG A 1 88 ? -15.727 -2.369 -9.558 1.00 64.25 88 ARG A C 1
ATOM 702 O O . ARG A 1 88 ? -16.470 -1.909 -8.690 1.00 64.25 88 ARG A O 1
ATOM 709 N N . ARG A 1 89 ? -15.843 -2.026 -10.846 1.00 53.72 89 ARG A N 1
ATOM 710 C CA . ARG A 1 89 ? -17.044 -1.341 -11.337 1.00 53.72 89 ARG A CA 1
ATOM 711 C C . ARG A 1 89 ? -18.223 -2.320 -11.208 1.00 53.72 89 ARG A C 1
ATOM 713 O O . ARG A 1 89 ? -18.034 -3.471 -11.602 1.00 53.72 89 ARG A O 1
ATOM 720 N N . PRO A 1 90 ? -19.360 -1.898 -10.628 1.00 58.22 90 PRO A N 1
ATOM 721 C CA . PRO A 1 90 ? -20.570 -2.715 -10.579 1.00 58.22 90 PRO A CA 1
ATOM 722 C C . PRO A 1 90 ?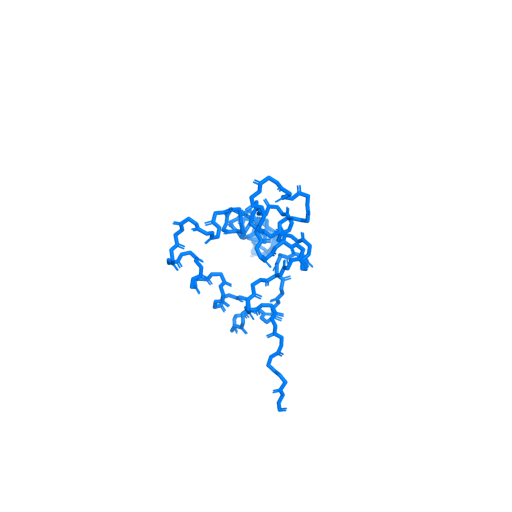 -21.124 -2.989 -11.981 1.00 58.22 90 PRO A C 1
ATOM 724 O O . PRO A 1 90 ? -20.883 -2.154 -12.888 1.00 58.22 90 PRO A O 1
#

InterPro domains:
  IPR008952 Tetraspanin, EC2 domain superfamily [G3DSA:1.10.1450.10] (10-90)
  IPR008952 Tetraspanin, EC2 domain superfamily [SSF48652] (13-87)
  IPR018499 Tetraspanin/Peripherin [PF00335] (2-88)

Foldseek 3Di:
DPPVVVVVVVVVVPVVLVVVLVVLLVLLQCVPVDPVSVVVVLCCCQPNPVFFGSVHVCSNLNHLLQNQPVPVVVRPNHVHGDPSHDDDDD

Solvent-accessible surface area (backbone atoms only — not comparable to full-atom values): 5193 Å² total; per-residue (Å²): 135,62,67,65,56,52,53,50,55,56,49,49,64,51,57,52,50,54,55,49,49,55,52,51,52,52,47,49,52,46,34,91,76,38,74,69,56,36,55,52,53,35,44,41,22,50,73,74,65,65,39,37,66,85,93,31,64,69,58,36,51,70,13,70,54,21,12,70,82,31,68,89,70,67,41,93,44,40,70,40,72,64,74,42,57,55,79,80,78,132

Secondary structure (DSSP, 8-state):
--HHHHHHHHHHHHHHHHHHHHHHHHHHHTTTT-HHHHHHHHHIIIIIS--SSSSSGGGGGGSTTT-TT-TTTT-TTTT---GGGS----

Organism: NCBI:txid67801

Sequence (90 aa):
MGFGVLAFVLKDKGWIKDQATEGLRAFIIHYRDDPDQQNLIDWIQEDWLQCCGIEGPKDWDSNNYFNCSSGAIRSREACGVPFSCCRRRP